Protein AF-A0A962SYR2-F1 (afdb_monomer)

Structure (mmCIF, N/CA/C/O backbone):
data_AF-A0A962SYR2-F1
#
_entry.id   AF-A0A962SYR2-F1
#
loop_
_atom_site.group_PDB
_atom_site.id
_atom_site.type_symbol
_atom_site.label_atom_id
_atom_site.label_alt_id
_atom_site.label_comp_id
_atom_site.label_asym_id
_atom_site.label_entity_id
_atom_site.label_seq_id
_atom_site.pdbx_PDB_ins_code
_atom_site.Cartn_x
_atom_site.Cartn_y
_atom_site.Cartn_z
_atom_site.occupancy
_atom_site.B_iso_or_equiv
_atom_site.auth_seq_id
_atom_site.auth_comp_id
_atom_site.auth_asym_id
_atom_site.auth_atom_id
_atom_site.pdbx_PDB_model_num
ATOM 1 N N . MET A 1 1 ? -18.573 9.638 19.372 1.00 63.59 1 MET A N 1
ATOM 2 C CA . MET A 1 1 ? -17.769 8.918 18.366 1.00 63.59 1 MET A CA 1
ATOM 3 C C . MET A 1 1 ? -16.424 9.601 18.354 1.00 63.59 1 MET A C 1
ATOM 5 O O . MET A 1 1 ? -16.421 10.819 18.211 1.00 63.59 1 MET A O 1
ATOM 9 N N . GLU A 1 2 ? -15.331 8.883 18.591 1.00 76.94 2 GLU A N 1
ATOM 10 C CA . GLU A 1 2 ? -14.023 9.480 18.316 1.00 76.94 2 GLU A CA 1
ATOM 11 C C . GLU A 1 2 ? -13.907 9.755 16.808 1.00 76.94 2 GLU A C 1
ATOM 13 O O . GLU A 1 2 ? -14.397 8.949 16.008 1.00 76.94 2 GLU A O 1
ATOM 18 N N . PRO A 1 3 ? -13.356 10.912 16.410 1.00 86.56 3 PRO A N 1
ATOM 19 C CA . PRO A 1 3 ? -13.143 11.222 15.006 1.00 86.56 3 PRO A CA 1
ATOM 20 C C . PRO A 1 3 ? -12.100 10.269 14.413 1.00 86.56 3 PRO A C 1
ATOM 22 O O . PRO A 1 3 ? -11.055 10.035 15.012 1.00 86.56 3 PRO A O 1
ATOM 25 N N . ILE A 1 4 ? -12.395 9.735 13.229 1.00 92.44 4 ILE A N 1
ATOM 26 C CA . ILE A 1 4 ? -11.461 8.898 12.470 1.00 92.44 4 ILE A CA 1
ATOM 27 C C . ILE A 1 4 ? -10.383 9.761 11.806 1.00 92.44 4 ILE A C 1
ATOM 29 O O . ILE A 1 4 ? -10.624 10.910 11.427 1.00 92.44 4 ILE A O 1
ATOM 33 N N . THR A 1 5 ? -9.187 9.207 11.663 1.00 95.88 5 THR A N 1
ATOM 34 C CA . THR A 1 5 ? -8.036 9.859 11.033 1.00 95.88 5 THR A CA 1
ATOM 35 C C . THR A 1 5 ? -8.193 9.951 9.514 1.00 95.88 5 THR A C 1
ATOM 37 O O . THR A 1 5 ? -8.927 9.185 8.891 1.00 95.88 5 THR A O 1
ATOM 40 N N . GLY A 1 6 ? -7.441 10.856 8.878 1.00 96.44 6 GLY A N 1
ATOM 41 C CA . GLY A 1 6 ? -7.410 10.960 7.413 1.00 96.44 6 GLY A CA 1
ATOM 42 C C . GLY A 1 6 ? -6.961 9.669 6.713 1.00 96.44 6 GLY A C 1
ATOM 43 O O . GLY A 1 6 ? -7.476 9.343 5.647 1.00 96.44 6 GLY A O 1
ATOM 44 N N . ALA A 1 7 ? -6.055 8.903 7.331 1.00 96.69 7 ALA A N 1
ATOM 45 C CA . ALA A 1 7 ? -5.620 7.607 6.814 1.00 96.69 7 ALA A CA 1
ATOM 46 C C . ALA A 1 7 ? -6.750 6.568 6.835 1.00 96.69 7 ALA A C 1
ATOM 48 O O . ALA A 1 7 ? -6.963 5.870 5.847 1.00 96.69 7 ALA A O 1
ATOM 49 N N . GLU A 1 8 ? -7.512 6.498 7.927 1.00 96.44 8 GLU A N 1
ATOM 50 C CA . GLU A 1 8 ? -8.673 5.608 8.015 1.00 96.44 8 GLU A CA 1
ATOM 51 C C . GLU A 1 8 ? -9.772 6.011 7.031 1.00 96.44 8 GLU A C 1
ATOM 53 O O . GLU A 1 8 ? -10.400 5.137 6.436 1.00 96.44 8 GLU A O 1
ATOM 58 N N . ILE A 1 9 ? -9.988 7.316 6.827 1.00 97.06 9 ILE A N 1
ATOM 59 C CA . ILE A 1 9 ? -10.923 7.822 5.811 1.00 97.06 9 ILE A CA 1
ATOM 60 C C . ILE A 1 9 ? -10.496 7.337 4.423 1.00 97.06 9 ILE A C 1
ATOM 62 O O . ILE A 1 9 ? -11.304 6.732 3.725 1.00 97.06 9 ILE A O 1
ATOM 66 N N . LEU A 1 10 ? -9.227 7.531 4.049 1.00 97.38 10 LEU A N 1
ATOM 67 C CA . LEU A 1 10 ? -8.691 7.084 2.760 1.00 97.38 10 LEU A CA 1
ATOM 68 C C . LEU A 1 10 ? -8.911 5.582 2.542 1.00 97.38 10 LEU A C 1
ATOM 70 O O . LEU A 1 10 ? -9.418 5.174 1.500 1.00 97.38 10 LEU A O 1
ATOM 74 N N . VAL A 1 11 ? -8.562 4.760 3.532 1.00 97.12 11 VAL A N 1
ATOM 75 C CA . VAL A 1 11 ? -8.707 3.302 3.451 1.00 97.12 11 VAL A CA 1
ATOM 76 C C . VAL A 1 11 ? -10.172 2.888 3.303 1.00 97.12 11 VAL A C 1
ATOM 78 O O . VAL A 1 11 ? -10.472 2.013 2.495 1.00 97.12 11 VAL A O 1
ATOM 81 N N . ARG A 1 12 ? -11.099 3.527 4.028 1.00 96.44 12 ARG A N 1
ATOM 82 C CA . ARG A 1 12 ? -12.540 3.256 3.891 1.00 96.44 12 ARG A CA 1
ATOM 83 C C . ARG A 1 12 ? -13.064 3.631 2.511 1.00 96.44 12 ARG A C 1
ATOM 85 O O . ARG A 1 12 ? -13.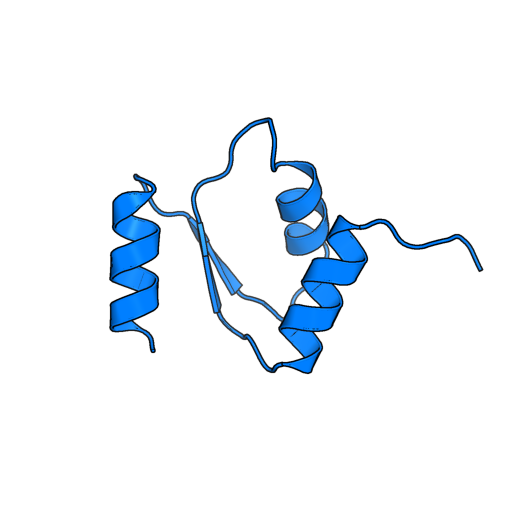770 2.826 1.922 1.00 96.44 12 ARG A O 1
ATOM 92 N N . CYS A 1 13 ? -12.674 4.786 1.974 1.00 97.88 13 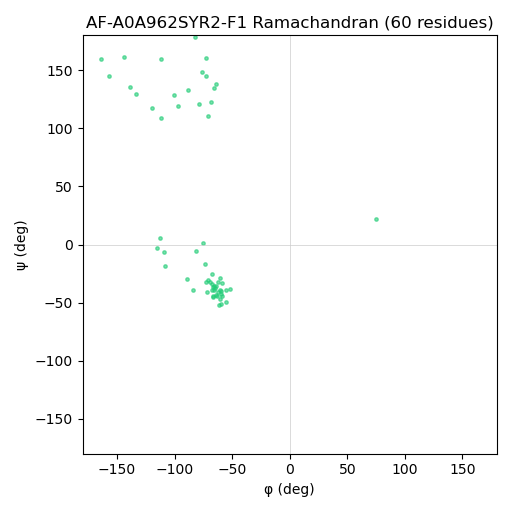CYS A N 1
ATOM 93 C CA . CYS A 1 13 ? -13.058 5.175 0.618 1.00 97.88 13 CYS A CA 1
ATOM 94 C C . CYS A 1 13 ? -12.569 4.153 -0.417 1.00 97.88 13 CYS A C 1
ATOM 96 O O . CYS A 1 13 ? -13.346 3.728 -1.260 1.00 97.88 13 CYS A O 1
ATOM 98 N N . LEU A 1 14 ? -11.321 3.682 -0.316 1.00 97.88 14 LEU A N 1
ATOM 99 C CA . LEU A 1 14 ? -10.809 2.635 -1.211 1.00 97.88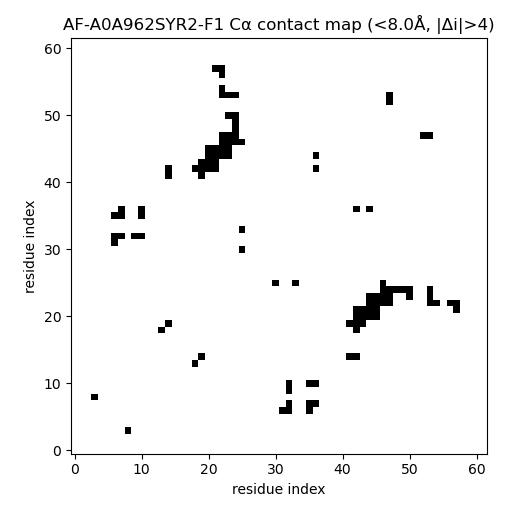 14 LEU A CA 1
ATOM 100 C C . LEU A 1 14 ? -11.626 1.335 -1.109 1.00 97.88 14 LEU A C 1
ATOM 102 O O . LEU A 1 14 ? -11.915 0.711 -2.125 1.00 97.88 14 LEU A O 1
ATOM 106 N N . GLN A 1 15 ? -12.033 0.941 0.101 1.00 97.31 15 GLN A N 1
ATOM 107 C CA . GLN A 1 15 ? -12.901 -0.225 0.301 1.00 97.31 15 GLN A CA 1
ATOM 108 C C . GLN A 1 15 ? -14.300 -0.028 -0.303 1.00 97.31 15 GLN A C 1
ATOM 110 O O . GLN A 1 15 ? -14.859 -0.976 -0.848 1.00 97.31 15 GLN A O 1
ATOM 115 N N . GLU A 1 16 ? -14.877 1.170 -0.189 1.00 98.00 16 GLU A N 1
ATOM 116 C CA . GLU A 1 16 ? -16.190 1.510 -0.757 1.00 98.00 16 GLU A CA 1
ATOM 117 C C . GLU A 1 16 ? -16.168 1.532 -2.291 1.00 98.00 16 GLU A C 1
ATOM 119 O O . GLU A 1 16 ? -17.124 1.079 -2.916 1.00 98.00 16 GLU A O 1
ATOM 124 N N . GLU A 1 17 ? -15.050 1.946 -2.890 1.00 98.06 17 GLU A N 1
ATOM 125 C CA . GLU A 1 17 ? -14.797 1.866 -4.337 1.00 98.06 17 GLU A CA 1
ATOM 126 C C . GLU A 1 17 ? -14.458 0.439 -4.817 1.00 98.06 17 GLU A C 1
ATOM 128 O O . GLU A 1 17 ? -14.202 0.218 -6.000 1.00 98.06 17 GLU A O 1
ATOM 133 N N . GLY A 1 18 ? -14.448 -0.552 -3.918 1.00 97.25 18 GLY A N 1
ATOM 134 C CA . GLY A 1 18 ? -14.207 -1.953 -4.264 1.00 97.25 18 GLY A CA 1
ATOM 135 C C . GLY A 1 18 ? -12.746 -2.286 -4.573 1.00 97.25 18 GLY A C 1
ATOM 136 O O . GLY A 1 18 ? -1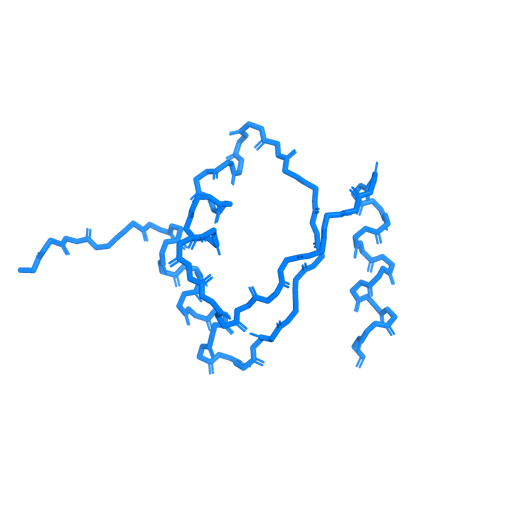2.477 -3.280 -5.243 1.00 97.25 18 GLY A O 1
ATOM 137 N N . VAL A 1 19 ? -11.787 -1.486 -4.099 1.00 97.75 19 VAL A N 1
ATOM 138 C CA . VAL A 1 19 ? -10.360 -1.804 -4.238 1.00 97.75 19 VAL A CA 1
ATOM 139 C C . VAL A 1 19 ? -10.023 -3.021 -3.375 1.00 97.75 19 VAL A C 1
ATOM 141 O O . VAL A 1 19 ? -10.196 -2.996 -2.159 1.00 97.75 19 VAL A O 1
ATOM 144 N N . GLU A 1 20 ? -9.490 -4.075 -3.992 1.00 97.06 20 GLU A N 1
ATOM 145 C CA . GLU A 1 20 ? -9.093 -5.316 -3.301 1.00 97.06 20 GLU A CA 1
ATOM 146 C C . GLU A 1 20 ? -7.567 -5.486 -3.206 1.00 97.06 20 GLU A C 1
ATOM 148 O O . GLU A 1 20 ? -7.067 -6.252 -2.381 1.00 97.06 20 GLU A O 1
ATOM 153 N N . CYS A 1 21 ? -6.800 -4.770 -4.034 1.00 97.44 21 CYS A N 1
ATOM 154 C CA . CYS A 1 21 ? -5.346 -4.889 -4.126 1.00 97.44 21 CYS A CA 1
ATOM 155 C C . CYS A 1 21 ? -4.690 -3.511 -4.261 1.00 97.44 21 CYS A C 1
ATOM 157 O O . CYS A 1 21 ? -5.138 -2.679 -5.047 1.00 97.44 21 CYS A O 1
ATOM 159 N N . MET A 1 22 ? -3.605 -3.276 -3.523 1.00 97.38 22 MET A N 1
ATOM 160 C CA . MET A 1 22 ? -2.823 -2.045 -3.596 1.00 97.38 22 MET A CA 1
ATOM 161 C C . MET A 1 22 ? -1.327 -2.351 -3.671 1.00 97.38 22 MET A C 1
ATOM 163 O O . MET A 1 22 ? -0.788 -3.077 -2.837 1.00 97.38 22 MET A O 1
ATOM 167 N N . PHE A 1 23 ? -0.638 -1.748 -4.637 1.00 97.94 23 PHE A N 1
ATOM 168 C CA . PHE A 1 23 ? 0.810 -1.864 -4.811 1.00 97.94 23 PHE A CA 1
ATOM 169 C C . PHE A 1 23 ? 1.487 -0.622 -4.244 1.00 97.94 23 PHE A C 1
ATOM 171 O O . PHE A 1 23 ? 1.114 0.498 -4.585 1.00 97.94 23 PHE A O 1
ATOM 178 N N . GLY A 1 24 ? 2.489 -0.789 -3.383 1.00 96.38 24 GLY A N 1
ATOM 179 C CA . GLY A 1 24 ? 3.132 0.374 -2.782 1.00 96.38 24 GLY A CA 1
ATOM 180 C C . GLY A 1 24 ? 4.472 0.092 -2.130 1.00 96.38 24 GLY A C 1
ATOM 181 O O . GLY A 1 24 ? 4.801 -1.046 -1.790 1.00 96.38 24 GLY A O 1
ATOM 182 N N . TYR A 1 25 ? 5.241 1.165 -1.968 1.00 96.25 25 TYR A N 1
ATOM 183 C CA . TYR A 1 25 ? 6.495 1.190 -1.232 1.00 96.25 25 TYR A CA 1
ATOM 184 C C . TYR A 1 25 ? 6.364 2.183 -0.063 1.00 96.25 25 TYR A C 1
ATOM 186 O O . TYR A 1 25 ? 6.081 3.358 -0.310 1.00 96.25 25 TYR A O 1
ATOM 194 N N . PRO A 1 26 ? 6.466 1.747 1.205 1.00 94.69 26 PRO A N 1
ATOM 195 C CA . PRO A 1 26 ? 6.291 2.627 2.353 1.00 94.69 26 PRO A CA 1
ATOM 196 C C . PRO A 1 26 ? 7.478 3.578 2.527 1.00 94.69 26 PRO A C 1
ATOM 198 O O . PRO A 1 26 ? 8.634 3.204 2.341 1.00 94.69 26 PRO A O 1
ATOM 201 N N . GLY A 1 27 ? 7.181 4.797 2.973 1.00 94.25 27 GLY A N 1
ATOM 202 C CA . GLY A 1 27 ? 8.159 5.810 3.363 1.00 94.25 27 GLY A CA 1
ATOM 203 C C . GLY A 1 27 ? 7.650 6.621 4.553 1.00 94.25 27 GLY A C 1
ATOM 204 O O . GLY A 1 27 ? 6.449 6.642 4.818 1.00 94.25 27 GLY A O 1
ATOM 205 N N . GLY A 1 28 ? 8.549 7.306 5.270 1.00 95.94 28 GLY A N 1
ATOM 206 C CA . GLY A 1 28 ? 8.225 7.973 6.542 1.00 95.94 28 GLY A CA 1
ATOM 207 C C . GLY A 1 28 ? 7.011 8.908 6.481 1.00 95.94 28 GLY A C 1
ATOM 208 O O . GLY A 1 28 ? 6.189 8.911 7.391 1.00 95.94 28 GLY A O 1
ATOM 209 N N . ALA A 1 29 ? 6.849 9.637 5.373 1.00 95.81 29 ALA A N 1
ATOM 210 C CA . ALA A 1 29 ? 5.736 10.563 5.179 1.00 95.81 29 ALA A CA 1
ATOM 211 C C . ALA A 1 29 ? 4.364 9.877 5.065 1.00 95.81 29 ALA A C 1
ATOM 213 O O . ALA A 1 29 ? 3.360 10.505 5.372 1.00 95.81 29 ALA A O 1
ATOM 214 N N . VAL A 1 30 ? 4.305 8.610 4.644 1.00 94.81 30 VAL A N 1
ATOM 215 C CA . VAL A 1 30 ? 3.050 7.879 4.386 1.00 94.81 30 VAL A CA 1
ATOM 216 C C . VAL A 1 30 ? 2.802 6.736 5.374 1.00 94.81 30 VAL A C 1
ATOM 218 O O . VAL A 1 30 ? 1.830 6.008 5.211 1.00 94.81 30 VAL A O 1
ATOM 221 N N . LEU A 1 31 ? 3.633 6.572 6.413 1.00 96.38 31 LEU A N 1
ATOM 222 C CA . LEU A 1 31 ? 3.521 5.450 7.362 1.00 96.38 31 LEU A CA 1
ATOM 223 C C . LEU A 1 31 ? 2.139 5.338 8.017 1.00 96.38 31 LEU A C 1
ATOM 225 O O . LEU A 1 31 ? 1.602 4.246 8.098 1.00 96.38 31 LEU A O 1
ATOM 229 N N . HIS A 1 32 ? 1.515 6.461 8.364 1.00 95.50 32 HIS A N 1
ATOM 230 C CA . HIS A 1 32 ? 0.173 6.484 8.950 1.00 95.50 32 HIS A CA 1
ATOM 231 C C . HIS A 1 32 ? -0.912 5.875 8.033 1.00 95.50 32 HIS A C 1
ATOM 233 O O . HIS A 1 32 ? -1.891 5.319 8.524 1.00 95.50 32 HIS A O 1
ATOM 239 N N . ILE A 1 33 ? -0.737 5.929 6.705 1.00 96.88 33 ILE A N 1
ATOM 240 C CA . ILE A 1 33 ? -1.617 5.238 5.746 1.00 96.88 33 ILE A CA 1
ATOM 241 C C . ILE A 1 33 ? -1.374 3.727 5.804 1.00 96.88 33 ILE A C 1
ATOM 243 O O . ILE A 1 33 ? -2.325 2.949 5.781 1.00 96.88 33 ILE A O 1
ATOM 247 N N . TYR A 1 34 ? -0.112 3.307 5.917 1.00 96.88 34 TYR A N 1
ATOM 248 C CA . TYR A 1 34 ? 0.253 1.898 6.066 1.00 96.88 34 TYR A CA 1
ATOM 249 C C . TYR A 1 34 ? -0.224 1.310 7.395 1.00 96.88 34 TYR A C 1
ATOM 251 O O . TYR A 1 34 ? -0.684 0.173 7.401 1.00 96.88 34 TYR A O 1
ATOM 259 N N . ASP A 1 35 ? -0.196 2.081 8.483 1.00 95.50 35 ASP A N 1
ATOM 260 C CA . ASP A 1 35 ? -0.761 1.667 9.770 1.00 95.50 35 ASP A CA 1
ATOM 261 C C . ASP A 1 35 ? -2.269 1.395 9.636 1.00 95.50 35 ASP A C 1
ATOM 263 O O . ASP A 1 35 ? -2.752 0.338 10.042 1.00 95.50 35 ASP 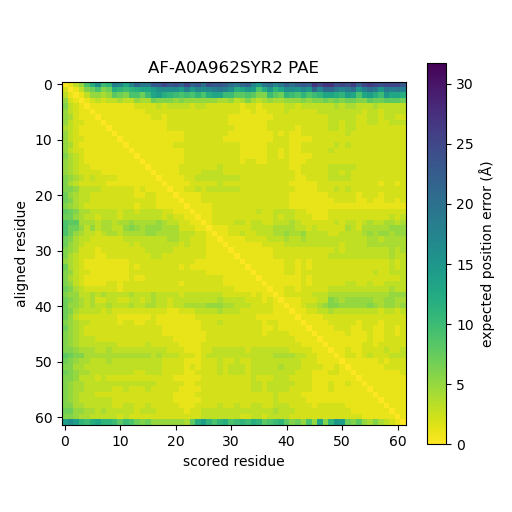A O 1
ATOM 267 N N . ALA A 1 36 ? -3.010 2.298 8.981 1.00 96.06 36 ALA A N 1
ATOM 268 C CA . ALA A 1 36 ? -4.440 2.118 8.719 1.00 96.06 36 ALA A CA 1
ATOM 269 C C . ALA A 1 36 ? -4.739 0.944 7.763 1.00 96.06 36 ALA A C 1
ATOM 271 O O . ALA A 1 3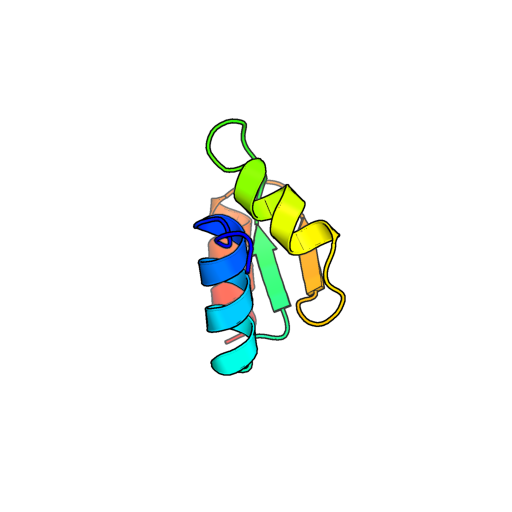6 ? -5.732 0.238 7.933 1.00 96.06 36 ALA A O 1
ATOM 272 N N . LEU A 1 37 ? -3.883 0.707 6.766 1.00 96.88 37 LEU A N 1
ATOM 273 C CA . LEU A 1 37 ? -3.981 -0.452 5.871 1.00 96.88 37 LEU A CA 1
ATOM 274 C C . LEU A 1 37 ? -3.660 -1.770 6.574 1.00 96.88 37 LEU A C 1
ATOM 276 O O . LEU A 1 37 ? -4.217 -2.798 6.199 1.00 96.88 37 LEU A O 1
ATOM 280 N N . TYR A 1 38 ? -2.768 -1.760 7.562 1.00 95.25 38 TYR A N 1
ATOM 281 C CA . TYR A 1 38 ? -2.339 -2.964 8.269 1.00 95.25 38 TYR A CA 1
ATOM 282 C C . TYR A 1 38 ? -3.422 -3.515 9.206 1.00 95.25 38 TYR A C 1
ATOM 284 O O . TYR A 1 38 ? -3.527 -4.724 9.380 1.00 95.25 38 TYR A O 1
ATOM 292 N N . VAL A 1 39 ? -4.248 -2.645 9.796 1.00 94.50 39 VAL A N 1
ATOM 293 C CA . VAL A 1 39 ? -5.306 -3.045 10.748 1.00 94.50 39 VAL A CA 1
ATOM 294 C C . VAL A 1 39 ? -6.593 -3.554 10.088 1.00 94.50 39 VAL A C 1
ATOM 296 O O . VAL A 1 39 ? -7.506 -3.991 10.785 1.00 94.50 39 VAL A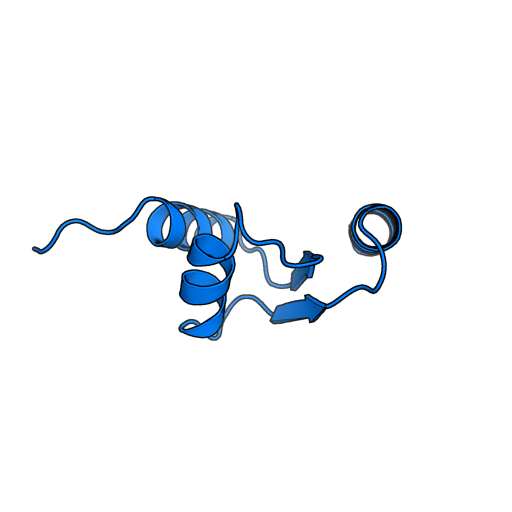 O 1
ATOM 299 N N . GLN A 1 40 ? -6.695 -3.484 8.761 1.00 92.31 40 GLN A N 1
ATOM 300 C CA . GLN A 1 40 ? -7.846 -3.964 7.994 1.00 92.31 40 GLN A CA 1
ATOM 301 C C . GLN A 1 40 ? -7.475 -5.184 7.141 1.00 92.31 40 GLN A C 1
ATOM 303 O O . GLN A 1 40 ? -6.312 -5.385 6.813 1.00 92.31 40 GLN A O 1
ATOM 308 N N . GLU A 1 41 ? -8.471 -5.972 6.733 1.00 93.94 41 GLU A N 1
ATOM 309 C CA . GLU A 1 41 ? -8.247 -7.245 6.021 1.00 93.94 41 GLU A CA 1
ATOM 310 C C . GLU A 1 41 ? -8.784 -7.268 4.577 1.00 93.94 41 GLU A C 1
ATOM 312 O O . GLU A 1 41 ? -8.616 -8.261 3.874 1.00 93.94 41 GLU A O 1
ATOM 317 N N . LYS A 1 42 ? -9.446 -6.198 4.114 1.00 96.81 42 LYS A N 1
ATOM 318 C CA . LYS A 1 42 ? -10.141 -6.171 2.812 1.00 96.81 42 LYS A CA 1
ATOM 319 C C . LYS A 1 42 ? -9.220 -5.845 1.636 1.00 96.81 42 LYS A C 1
ATOM 321 O O . LYS A 1 42 ? -9.376 -6.415 0.565 1.00 96.81 42 LYS A O 1
ATOM 326 N N . ILE A 1 43 ? -8.278 -4.926 1.832 1.00 98.06 43 ILE A N 1
ATOM 327 C CA . ILE A 1 43 ? -7.309 -4.510 0.814 1.00 98.06 43 ILE A CA 1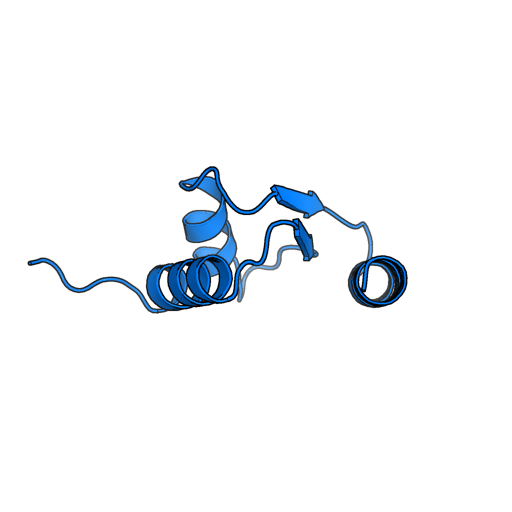
ATOM 328 C C . ILE A 1 43 ? -6.019 -5.287 1.036 1.00 98.06 43 ILE A C 1
ATOM 330 O O . ILE A 1 43 ? -5.369 -5.142 2.075 1.00 98.06 43 ILE A O 1
ATOM 334 N N . LYS A 1 44 ? -5.608 -6.066 0.039 1.00 97.12 44 LYS A N 1
ATOM 335 C CA . LYS A 1 44 ? -4.308 -6.728 0.019 1.00 97.12 44 LYS A CA 1
ATOM 336 C C . LYS A 1 44 ? -3.225 -5.735 -0.387 1.00 97.12 44 LYS A C 1
ATOM 338 O O . LYS A 1 44 ? -3.250 -5.202 -1.492 1.00 97.12 44 LYS A O 1
ATOM 343 N N . HIS A 1 45 ? -2.231 -5.532 0.473 1.00 97.00 45 HIS A N 1
ATOM 344 C CA . HIS A 1 45 ? -1.044 -4.756 0.116 1.00 97.00 45 HIS A CA 1
ATOM 345 C C . HIS A 1 45 ? 0.036 -5.641 -0.515 1.00 97.00 45 HIS A C 1
ATOM 347 O O . HIS A 1 45 ? 0.368 -6.709 0.002 1.00 97.00 45 HIS A O 1
ATOM 353 N N . VAL A 1 46 ? 0.602 -5.181 -1.628 1.00 97.50 46 VAL A N 1
ATOM 354 C CA . VAL A 1 46 ? 1.771 -5.772 -2.278 1.00 97.50 46 VAL A CA 1
ATOM 355 C C . VAL A 1 46 ? 2.939 -4.803 -2.144 1.00 97.50 46 VAL A C 1
ATOM 357 O O . VAL A 1 46 ? 2.993 -3.757 -2.797 1.00 97.50 46 VAL A O 1
ATOM 360 N N . LEU A 1 47 ? 3.905 -5.184 -1.307 1.00 97.00 47 LEU A N 1
ATOM 361 C CA . LEU A 1 47 ? 5.155 -4.454 -1.152 1.00 97.00 47 LEU A CA 1
ATOM 362 C C . LEU A 1 47 ? 6.020 -4.624 -2.400 1.00 97.00 47 LEU A C 1
ATOM 364 O O . LEU A 1 47 ? 6.581 -5.695 -2.648 1.00 97.00 47 LEU A O 1
ATOM 368 N N . VAL A 1 48 ? 6.169 -3.544 -3.158 1.00 97.50 48 VAL A N 1
ATOM 369 C CA . VAL A 1 48 ? 7.107 -3.501 -4.283 1.00 97.50 48 VAL A CA 1
ATOM 370 C C . VAL A 1 48 ? 8.525 -3.187 -3.800 1.00 97.50 48 VAL A C 1
ATOM 372 O O . VAL A 1 48 ? 8.769 -3.016 -2.608 1.00 97.50 48 VAL A O 1
ATOM 375 N N . ARG A 1 49 ? 9.498 -3.145 -4.715 1.00 96.50 49 ARG A N 1
ATOM 376 C CA . ARG A 1 49 ? 10.899 -2.793 -4.397 1.00 96.50 49 ARG A CA 1
ATOM 377 C C . ARG A 1 49 ? 11.334 -1.430 -4.922 1.00 96.50 49 ARG A C 1
ATOM 379 O O . ARG A 1 49 ? 12.438 -0.999 -4.622 1.00 96.50 49 ARG A O 1
ATOM 386 N N . HIS A 1 50 ? 10.475 -0.781 -5.700 1.00 96.25 50 HIS A N 1
ATOM 387 C CA . HIS A 1 50 ? 10.702 0.540 -6.263 1.00 96.25 50 HIS A CA 1
ATOM 388 C C . HIS A 1 50 ? 9.351 1.179 -6.588 1.00 96.25 50 HIS A C 1
ATOM 390 O O . HIS A 1 50 ? 8.440 0.479 -7.032 1.00 96.25 50 HIS A O 1
ATOM 396 N N . GLU A 1 51 ? 9.211 2.489 -6.429 1.00 95.25 51 GLU A N 1
ATOM 397 C CA . GLU A 1 51 ? 7.958 3.215 -6.660 1.00 95.25 51 GLU A CA 1
ATOM 398 C C . GLU A 1 51 ? 7.484 3.073 -8.112 1.00 95.25 51 GLU A C 1
ATOM 400 O O . GLU A 1 51 ? 6.306 2.832 -8.358 1.00 95.25 51 GLU A O 1
ATOM 405 N N . GLN A 1 52 ? 8.404 3.097 -9.084 1.00 97.44 52 GLN A N 1
ATOM 406 C CA . GLN A 1 52 ? 8.060 2.831 -10.492 1.00 97.44 52 GLN A CA 1
ATOM 407 C C . GLN A 1 52 ? 7.502 1.414 -10.704 1.00 97.44 52 GLN A C 1
ATOM 409 O O . GLN A 1 52 ? 6.631 1.215 -11.546 1.00 97.44 52 GLN A O 1
ATOM 414 N N . ALA A 1 53 ? 7.961 0.427 -9.925 1.00 97.00 53 ALA A N 1
ATOM 415 C CA . ALA A 1 53 ? 7.418 -0.927 -9.996 1.00 97.00 53 ALA A CA 1
ATOM 416 C C . ALA A 1 53 ? 5.995 -1.003 -9.421 1.00 97.00 53 ALA A C 1
ATOM 418 O O . ALA A 1 53 ? 5.211 -1.808 -9.910 1.00 97.00 53 ALA A O 1
ATOM 419 N N . ALA A 1 54 ? 5.635 -0.163 -8.438 1.00 97.56 54 ALA A N 1
ATOM 420 C CA . ALA A 1 54 ? 4.240 -0.045 -7.995 1.00 97.56 54 ALA A CA 1
ATOM 421 C C . ALA A 1 54 ? 3.346 0.470 -9.121 1.00 97.56 54 ALA A C 1
ATOM 423 O O . ALA A 1 54 ? 2.286 -0.107 -9.339 1.00 97.56 54 ALA A O 1
ATOM 424 N N . VAL A 1 55 ? 3.788 1.493 -9.860 1.00 97.00 55 VAL A N 1
ATOM 425 C CA . VAL A 1 55 ? 3.015 2.046 -10.984 1.00 97.00 55 VAL A CA 1
ATOM 426 C C . VAL A 1 55 ? 2.791 0.986 -12.059 1.00 97.00 55 VAL A C 1
ATOM 428 O O . VAL A 1 55 ? 1.649 0.710 -12.404 1.00 97.00 55 VAL A O 1
ATOM 431 N N . HIS A 1 56 ? 3.852 0.325 -12.528 1.00 97.88 56 HIS A N 1
ATOM 432 C CA . HIS A 1 56 ? 3.715 -0.710 -13.557 1.00 97.88 56 HIS A CA 1
ATOM 433 C C . HIS A 1 56 ? 2.908 -1.927 -13.088 1.00 97.88 56 HIS A C 1
ATOM 435 O O . HIS A 1 56 ? 2.168 -2.507 -13.877 1.00 97.88 56 HIS A O 1
ATOM 441 N N . ALA A 1 57 ? 3.027 -2.325 -11.816 1.00 97.88 57 ALA A N 1
ATOM 442 C CA . ALA A 1 57 ? 2.223 -3.415 -11.268 1.00 97.88 57 ALA A CA 1
ATOM 443 C C . ALA A 1 57 ? 0.736 -3.042 -11.175 1.00 97.88 57 ALA A C 1
ATOM 445 O O . ALA A 1 57 ? -0.111 -3.876 -11.480 1.00 97.88 57 ALA A O 1
ATOM 446 N N . ALA A 1 58 ? 0.425 -1.798 -10.795 1.00 97.75 58 ALA A N 1
ATOM 447 C CA . ALA A 1 58 ? -0.942 -1.291 -10.763 1.00 97.75 58 ALA A CA 1
ATOM 448 C C . ALA A 1 58 ? -1.540 -1.181 -12.175 1.00 97.75 58 ALA A C 1
ATOM 450 O O . ALA A 1 58 ? -2.653 -1.649 -12.386 1.00 97.75 58 ALA A O 1
ATOM 451 N N . GLU A 1 59 ? -0.790 -0.645 -13.146 1.00 97.38 59 GLU A N 1
ATOM 452 C CA . GLU A 1 59 ? -1.203 -0.602 -14.558 1.00 97.38 59 GLU A CA 1
ATOM 453 C C . GLU A 1 59 ? -1.445 -1.998 -15.132 1.00 97.38 59 GLU A C 1
ATOM 455 O O . GLU A 1 59 ? -2.413 -2.196 -15.849 1.00 97.38 59 GLU A O 1
ATOM 460 N N . GLY A 1 60 ? -0.582 -2.970 -14.826 1.00 97.38 60 GLY A N 1
ATOM 461 C CA . GLY A 1 60 ? -0.745 -4.339 -15.317 1.00 97.38 60 GLY A CA 1
ATOM 462 C C . GLY A 1 60 ? -1.874 -5.124 -14.641 1.00 97.38 60 GLY A C 1
ATOM 463 O O . GLY A 1 60 ? -2.255 -6.176 -15.149 1.00 97.38 60 GLY A O 1
ATOM 464 N N . TYR A 1 61 ? -2.365 -4.661 -13.488 1.00 96.81 61 TYR A N 1
ATOM 465 C CA . TYR A 1 61 ? -3.483 -5.273 -12.766 1.00 96.81 61 TYR A CA 1
ATOM 466 C C . TYR A 1 61 ? -4.849 -4.712 -13.196 1.00 96.81 61 TYR A C 1
ATOM 468 O O . TYR A 1 61 ? -5.840 -5.434 -13.096 1.00 96.81 61 TYR A O 1
ATOM 476 N N . ALA A 1 62 ? -4.893 -3.448 -13.631 1.00 91.31 62 ALA A N 1
ATOM 477 C CA . ALA A 1 62 ? -6.099 -2.750 -14.086 1.00 91.31 62 ALA A CA 1
ATOM 478 C C . ALA A 1 62 ? -6.563 -3.211 -15.479 1.00 91.31 62 ALA A C 1
ATOM 480 O O . ALA A 1 62 ? -7.798 -3.235 -15.690 1.00 91.31 62 ALA A O 1
#

Foldseek 3Di:
DPDDDPLLVVVVVCVVVVAQEAEDADDPVCVSNVVNVVVDDRYHYDYDPDHVVRVVVVVVVD

Nearest PDB structures (foldseek):
  7tzz-assembly1_A  TM=9.800E-01  e=1.280E-04  Arabidopsis thaliana
  6vz8-assembly1_H  TM=9.693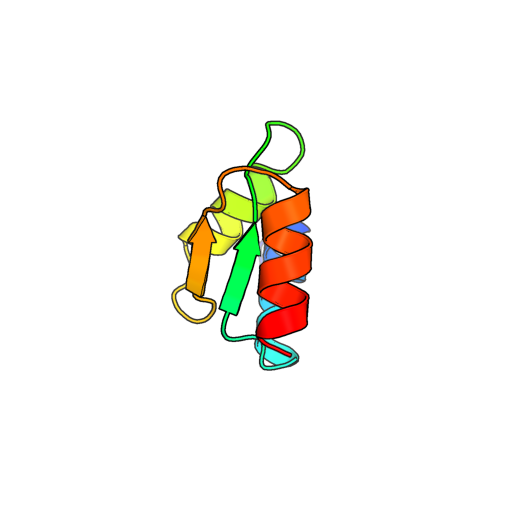E-01  e=1.470E-04  Arabidopsis thaliana
  6vz8-assembly1_E  TM=9.694E-01  e=2.387E-04  Arabidopsis thaliana
  6lpi-assembly1_A  TM=9.922E-01  e=3.374E-04  Escherichia coli K-12
  8i01-assembly2_F  TM=9.609E-01  e=2.042E-03  Escherichia coli K-12

Mean predicted aligned error: 2.91 Å

Sequence (62 aa):
MEPITGAEILVRCLQEEGVECMFGYPGGAVLHIYDALYVQEKIKHVLVRHEQAAVHAAEGYA

Solvent-accessible surface area (backbone atoms only — not comparable to full-atom values): 3784 Å² total; per-residue (Å²): 129,84,83,80,51,72,36,48,50,52,52,49,51,41,51,74,74,63,46,50,70,46,58,40,63,90,47,87,92,50,41,66,42,52,55,44,50,65,80,48,86,69,50,45,76,43,79,44,94,44,66,72,52,16,51,55,52,48,62,74,71,108

pLDDT: mean 95.48, std 5.11, range [63.59, 98.06]

Secondary structure (DSSP, 8-state):
-PPPPHHHHHHHHHHHTT--EEEE---GGGHHHHHHHHT-SSSEEEE-SSHHHHHHHHHHH-

Radius of gyration: 12.17 Å; Cα contacts (8 Å, |Δi|>4): 55; chains: 1; bounding box: 29×18×34 Å